Protein AF-0000000084987575 (afdb_homodimer)

pLDDT: mean 93.47, std 7.73, range [55.0, 98.44]

Solvent-accessible surface area (backbone atoms only — not comparable to full-atom values): 6202 Å² total; per-residue (Å²): 130,52,75,55,54,51,54,34,51,55,30,50,52,46,27,70,74,62,32,30,70,86,87,30,44,60,50,24,30,51,27,51,18,49,36,26,43,39,52,41,52,50,50,48,53,52,52,51,51,52,52,52,52,56,57,58,71,77,105,132,53,56,48,53,52,16,37,52,29,29,52,51,38,28,69,75,65,30,31,74,84,89,32,41,68,50,23,51,50,27,51,50,50,38,54,50,43,53,53,51,51,51,51,50,53,54,50,52,51,50,52,54,56,56,58,70,75,105

Nearest PDB structures (foldseek):
  6v7u-assembly1_B  TM=7.439E-01  e=2.198E+00  Casadabanvirus DMS3

Foldseek 3Di:
DDPLVVQLVVLVVQCVVPNDCPPCVPSNCVSVVSNVVSVVVVVVVVVVVVVVVVVVVVD/DDPLVVQLVVLVVCCVVPNDCPPHVVSNCVSVVSNVVSVVVVVVVVVVVVVVVVVVVVD

Radius of gyration: 17.22 Å; Cα contacts (8 Å, |Δi|>4): 115; chains: 2; bounding box: 24×56×40 Å

Structure (mmCIF, N/CA/C/O backbone):
data_AF-0000000084987575-model_v1
#
loop_
_entity.id
_entity.type
_entity.pdbx_description
1 polymer 'Uncharacterized protein'
#
loop_
_atom_site.group_PDB
_atom_site.id
_atom_site.type_symbol
_atom_site.label_atom_id
_atom_site.label_alt_id
_atom_site.label_comp_id
_atom_site.label_asym_id
_atom_site.label_entity_id
_atom_site.label_seq_id
_atom_site.pdbx_PDB_ins_code
_atom_site.Cartn_x
_a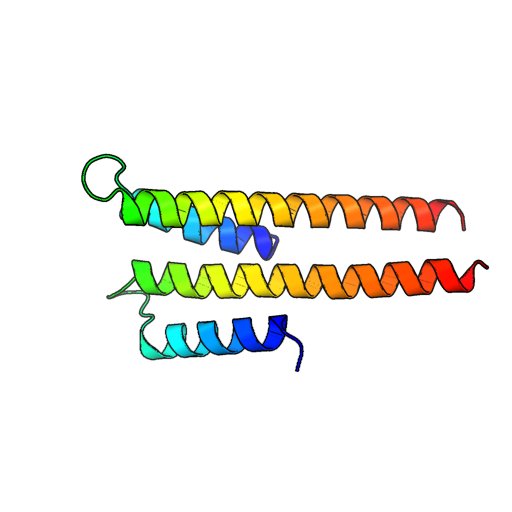tom_site.Cartn_y
_atom_site.Cartn_z
_atom_site.occupancy
_atom_site.B_iso_or_equiv
_atom_site.auth_seq_id
_atom_site.auth_comp_id
_atom_site.auth_asym_id
_atom_site.auth_atom_id
_atom_site.pdbx_PDB_model_num
ATOM 1 N N . MET A 1 1 ? 4.426 16.141 -11.531 1 57.78 1 MET A N 1
ATOM 2 C CA . MET A 1 1 ? 3.707 15.023 -10.93 1 57.78 1 MET A CA 1
ATOM 3 C C . MET A 1 1 ? 4.418 14.531 -9.672 1 57.78 1 MET A C 1
ATOM 5 O O . MET A 1 1 ? 5.648 14.555 -9.602 1 57.78 1 MET A O 1
ATOM 9 N N . SER A 1 2 ? 3.654 14.25 -8.625 1 77.5 2 SER A N 1
ATOM 10 C CA . SER A 1 2 ? 4.27 13.828 -7.367 1 77.5 2 SER A CA 1
ATOM 11 C C . SER A 1 2 ? 4.832 12.414 -7.473 1 77.5 2 SER A C 1
ATOM 13 O O . SER A 1 2 ? 4.391 11.625 -8.312 1 77.5 2 SER A O 1
ATOM 15 N N . VAL A 1 3 ? 6.027 12.25 -6.816 1 84.5 3 VAL A N 1
ATOM 16 C CA . VAL A 1 3 ? 6.664 10.938 -6.773 1 84.5 3 VAL A CA 1
ATOM 17 C C . VAL A 1 3 ? 5.613 9.867 -6.492 1 84.5 3 VAL A C 1
ATOM 19 O O . VAL A 1 3 ? 5.652 8.781 -7.086 1 84.5 3 VAL A O 1
ATOM 22 N N . THR A 1 4 ? 4.625 10.148 -5.777 1 91.81 4 THR A N 1
ATOM 23 C CA . THR A 1 4 ? 3.574 9.188 -5.465 1 91.81 4 THR A CA 1
ATOM 24 C C . THR A 1 4 ? 2.676 8.953 -6.676 1 91.81 4 THR A C 1
ATOM 26 O O . THR A 1 4 ? 2.252 7.828 -6.934 1 91.81 4 THR A O 1
ATOM 29 N N . SER A 1 5 ? 2.436 10 -7.379 1 90.69 5 SER A N 1
ATOM 30 C CA . SER A 1 5 ? 1.613 9.883 -8.578 1 90.69 5 SER A CA 1
ATOM 31 C C . SER A 1 5 ? 2.291 9.008 -9.625 1 90.69 5 SER A C 1
ATOM 33 O O . SER A 1 5 ? 1.634 8.203 -10.289 1 90.69 5 SER A O 1
ATOM 35 N N . ASP A 1 6 ? 3.535 9.125 -9.703 1 93.31 6 ASP A N 1
ATOM 36 C CA . ASP A 1 6 ? 4.281 8.305 -10.656 1 93.31 6 ASP A CA 1
ATOM 37 C C . ASP A 1 6 ? 4.234 6.828 -10.266 1 93.31 6 ASP A C 1
ATOM 39 O O . ASP A 1 6 ? 4.008 5.965 -11.117 1 93.31 6 ASP A O 1
ATOM 43 N N . ALA A 1 7 ? 4.52 6.547 -9.047 1 95.38 7 ALA A N 1
ATOM 44 C CA . ALA A 1 7 ? 4.426 5.172 -8.57 1 95.38 7 ALA A CA 1
ATOM 45 C C . ALA A 1 7 ? 3.053 4.578 -8.875 1 95.38 7 ALA A C 1
ATOM 47 O O . ALA A 1 7 ? 2.951 3.465 -9.398 1 95.38 7 ALA A O 1
ATOM 48 N N . LYS A 1 8 ? 2.023 5.285 -8.617 1 96.62 8 LYS A N 1
ATOM 49 C CA . LYS A 1 8 ? 0.667 4.809 -8.867 1 96.62 8 LYS A CA 1
ATOM 50 C C . LYS A 1 8 ? 0.46 4.48 -10.344 1 96.62 8 LYS A C 1
ATOM 52 O O . LYS A 1 8 ? -0.094 3.434 -10.68 1 96.62 8 LYS A O 1
ATOM 57 N N . ARG A 1 9 ? 0.882 5.422 -11.141 1 96.31 9 ARG A N 1
ATOM 58 C CA . ARG A 1 9 ? 0.754 5.219 -12.578 1 96.31 9 ARG A CA 1
ATOM 59 C C . ARG A 1 9 ? 1.433 3.926 -13.016 1 96.31 9 ARG A C 1
ATOM 61 O O . ARG A 1 9 ? 0.865 3.15 -13.789 1 96.31 9 ARG A O 1
ATOM 68 N N . MET A 1 10 ? 2.631 3.631 -12.531 1 97.62 10 MET A N 1
ATOM 69 C CA . MET A 1 10 ? 3.369 2.428 -12.906 1 97.62 10 MET A CA 1
ATOM 70 C C . MET A 1 10 ? 2.623 1.173 -12.469 1 97.62 10 MET A C 1
ATOM 72 O O . MET A 1 10 ? 2.533 0.203 -13.219 1 97.62 10 MET A O 1
ATOM 76 N N . PHE A 1 11 ? 2.055 1.197 -11.344 1 97.88 11 PHE A N 1
ATOM 77 C CA . PHE A 1 11 ? 1.349 0.026 -10.836 1 97.88 11 PHE A CA 1
ATOM 78 C C . PHE A 1 11 ? 0.034 -0.177 -11.578 1 97.88 11 PHE A C 1
ATOM 80 O O . PHE A 1 11 ? -0.365 -1.312 -11.844 1 97.88 11 PHE A O 1
ATOM 87 N N . VAL A 1 12 ? -0.601 0.94 -11.883 1 97.69 12 VAL A N 1
ATOM 88 C CA . VAL A 1 12 ? -1.846 0.861 -12.641 1 97.69 12 VAL A CA 1
ATOM 89 C C . VAL A 1 12 ? -1.576 0.257 -14.016 1 97.69 12 VAL A C 1
ATOM 91 O O . VAL A 1 12 ? -2.33 -0.602 -14.484 1 97.69 12 VAL A O 1
ATOM 94 N N . GLU A 1 13 ? -0.576 0.69 -14.617 1 97.81 13 GLU A N 1
ATOM 95 C CA . GLU A 1 13 ? -0.199 0.132 -15.914 1 97.81 13 GLU A CA 1
ATOM 96 C C . GLU A 1 13 ? 0.052 -1.37 -15.812 1 97.81 13 GLU A C 1
ATOM 98 O O . GLU A 1 13 ? -0.401 -2.139 -16.656 1 97.81 13 GLU A O 1
ATOM 103 N N . ASN A 1 14 ? 0.797 -1.791 -14.82 1 97.75 14 ASN A N 1
ATOM 104 C CA . ASN A 1 14 ? 1.062 -3.211 -14.625 1 97.75 14 ASN A CA 1
ATOM 105 C C . ASN A 1 14 ? -0.223 -3.988 -14.352 1 97.75 14 ASN A C 1
ATOM 107 O O . ASN A 1 14 ? -0.399 -5.102 -14.852 1 97.75 14 ASN A O 1
ATOM 111 N N . LEU A 1 15 ? -1.112 -3.447 -13.57 1 97.81 15 LEU A N 1
ATOM 112 C CA . LEU A 1 15 ? -2.391 -4.102 -13.312 1 97.81 15 LEU A CA 1
ATOM 113 C C . LEU A 1 15 ? -3.16 -4.328 -14.609 1 97.81 15 LEU A C 1
ATOM 115 O O . LEU A 1 15 ? -3.676 -5.422 -14.844 1 97.81 15 LEU A O 1
ATOM 119 N N . ASN A 1 16 ? -3.145 -3.361 -15.375 1 96.94 16 ASN A N 1
ATOM 120 C CA . ASN A 1 16 ? -3.885 -3.426 -16.625 1 96.94 16 ASN A CA 1
ATOM 121 C C . ASN A 1 16 ? -3.266 -4.434 -17.594 1 96.94 16 ASN A C 1
ATOM 123 O O . ASN A 1 16 ? -3.984 -5.152 -18.297 1 96.94 16 ASN A O 1
ATOM 127 N N . ALA A 1 17 ? -2.039 -4.508 -17.562 1 96.81 17 ALA A N 1
ATOM 128 C CA . ALA A 1 17 ? -1.327 -5.332 -18.531 1 96.81 17 ALA A CA 1
ATOM 129 C C . ALA A 1 17 ? -1.207 -6.773 -18.047 1 96.81 17 ALA A C 1
ATOM 131 O O . ALA A 1 17 ? -1.245 -7.711 -18.844 1 96.81 17 ALA A O 1
ATOM 132 N N . PHE A 1 18 ? -1.079 -6.934 -16.75 1 95.69 18 PHE A N 1
ATOM 133 C CA . PHE A 1 18 ? -0.667 -8.242 -16.25 1 95.69 18 PHE A CA 1
ATOM 134 C C . PHE A 1 18 ? -1.634 -8.75 -15.188 1 95.69 18 PHE A C 1
ATOM 136 O O . PHE A 1 18 ? -1.55 -9.898 -14.766 1 95.69 18 PHE A O 1
ATOM 143 N N . GLY A 1 19 ? -2.516 -7.82 -14.766 1 92.81 19 GLY A N 1
ATOM 144 C CA . GLY A 1 19 ? -3.436 -8.211 -13.711 1 92.81 19 GLY A CA 1
ATOM 145 C C . GLY A 1 19 ? -4.734 -8.789 -14.234 1 92.81 19 GLY A C 1
ATOM 146 O O . GLY A 1 19 ? -5.43 -8.156 -15.031 1 92.81 19 GLY A O 1
ATOM 147 N N . ASP A 1 20 ? -4.996 -10.07 -13.82 1 95.19 20 ASP A N 1
ATOM 148 C CA . ASP A 1 20 ? -6.27 -10.727 -14.086 1 95.19 20 ASP A CA 1
ATOM 149 C C . ASP A 1 20 ? -6.785 -11.445 -12.844 1 95.19 20 ASP A C 1
ATOM 151 O O . ASP A 1 20 ? -6.184 -12.43 -12.398 1 95.19 20 ASP A O 1
ATOM 155 N N . LYS A 1 21 ? -7.926 -11.016 -12.516 1 94.88 21 LYS A N 1
ATOM 156 C CA . LYS A 1 21 ? 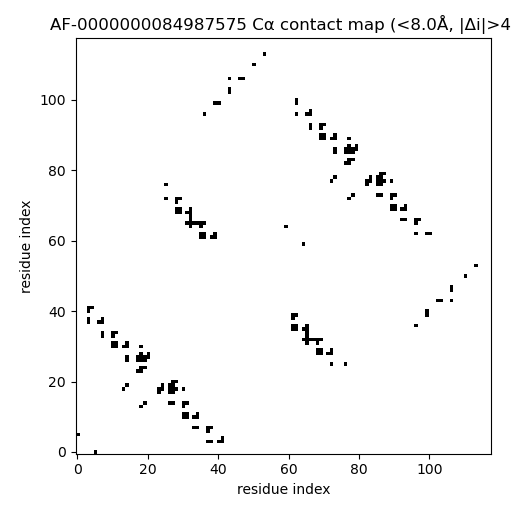-8.438 -11.523 -11.25 1 94.88 21 LYS A CA 1
ATOM 157 C C . LYS A 1 21 ? -8.68 -13.023 -11.312 1 94.88 21 LYS A C 1
ATOM 159 O O . LYS A 1 21 ? -8.438 -13.742 -10.344 1 94.88 21 LYS A O 1
ATOM 164 N N . GLU A 1 22 ? -9.086 -13.523 -12.344 1 95.44 22 GLU A N 1
ATOM 165 C CA . GLU A 1 22 ? -9.484 -14.914 -12.484 1 95.44 22 GLU A CA 1
ATOM 166 C C . GLU A 1 22 ? -8.289 -15.797 -12.828 1 95.44 22 GLU A C 1
ATOM 168 O O . GLU A 1 22 ? -8.117 -16.875 -12.25 1 95.44 22 GLU A O 1
ATOM 173 N N . THR A 1 23 ? -7.418 -15.422 -13.672 1 96.62 23 THR A N 1
ATOM 174 C CA . THR A 1 23 ? -6.379 -16.297 -14.211 1 96.62 23 THR A CA 1
ATOM 175 C C . THR A 1 23 ? -5.027 -15.992 -13.562 1 96.62 23 THR A C 1
ATOM 177 O O . THR A 1 23 ? -4.121 -16.828 -13.586 1 96.62 23 THR A O 1
ATOM 180 N N . GLN A 1 24 ? -4.863 -14.742 -12.992 1 96.19 24 GLN A N 1
ATOM 181 C CA . GLN A 1 24 ? -3.615 -14.32 -12.367 1 96.19 24 GLN A CA 1
ATOM 182 C C . GLN A 1 24 ? -3.879 -13.578 -11.055 1 96.19 24 GLN A C 1
ATOM 184 O O . GLN A 1 24 ? -3.457 -12.43 -10.891 1 96.19 24 GLN A O 1
ATOM 189 N N . PRO A 1 25 ? -4.473 -14.273 -10.164 1 95.81 25 PRO A N 1
ATOM 190 C CA . PRO A 1 25 ? -4.902 -13.586 -8.953 1 95.81 25 PRO A CA 1
ATOM 191 C C . PRO A 1 25 ? -3.73 -13.039 -8.141 1 95.81 25 PRO A C 1
ATOM 193 O O . PRO A 1 25 ? -3.865 -12.008 -7.473 1 95.81 25 PRO A O 1
ATOM 196 N N . GLU A 1 26 ? -2.598 -13.695 -8.172 1 97.25 26 GLU A N 1
ATOM 197 C CA . GLU A 1 26 ? -1.44 -13.211 -7.43 1 97.25 26 GLU A CA 1
ATOM 198 C C . GLU A 1 26 ? -1.006 -11.836 -7.918 1 97.25 26 GLU A C 1
ATOM 200 O O . GLU A 1 26 ? -0.842 -10.906 -7.117 1 97.25 26 GLU A O 1
ATOM 205 N N . LYS A 1 27 ? -0.814 -11.719 -9.219 1 97.56 27 LYS A N 1
ATOM 206 C CA . LYS A 1 27 ? -0.414 -10.453 -9.812 1 97.56 27 LYS A CA 1
ATOM 207 C C . LYS A 1 27 ? -1.496 -9.391 -9.625 1 97.56 27 LYS A C 1
ATOM 209 O O . LYS A 1 27 ? -1.193 -8.234 -9.328 1 97.56 27 LYS A O 1
ATOM 214 N N . TYR A 1 28 ? -2.676 -9.797 -9.789 1 98 28 TYR A N 1
ATOM 215 C CA . TYR A 1 28 ? -3.797 -8.883 -9.602 1 98 28 TYR A CA 1
ATOM 216 C C . TYR A 1 28 ? -3.783 -8.281 -8.195 1 98 28 TYR A C 1
ATOM 218 O O . TYR A 1 28 ? -3.826 -7.062 -8.039 1 98 28 TYR A O 1
ATOM 226 N N . ASN A 1 29 ? -3.658 -9.102 -7.191 1 97.88 29 ASN A N 1
ATOM 227 C CA . ASN A 1 29 ? -3.611 -8.648 -5.805 1 97.88 29 ASN A CA 1
ATOM 228 C C . ASN A 1 29 ? -2.373 -7.801 -5.535 1 97.88 29 ASN A C 1
ATOM 230 O O . ASN A 1 29 ? -2.439 -6.82 -4.793 1 97.88 29 ASN A O 1
ATOM 234 N N . LEU A 1 30 ? -1.274 -8.258 -6.078 1 98.31 30 LEU A N 1
ATOM 235 C CA . LEU A 1 30 ? -0.043 -7.512 -5.852 1 98.31 30 LEU A CA 1
ATOM 236 C C . LEU A 1 30 ? -0.178 -6.078 -6.352 1 98.31 30 LEU A C 1
ATOM 238 O O . LEU A 1 30 ? 0.028 -5.129 -5.59 1 98.31 30 LEU A O 1
ATOM 242 N N . TYR A 1 31 ? -0.542 -5.934 -7.547 1 98.06 31 TYR A N 1
ATOM 243 C CA . TYR A 1 31 ? -0.588 -4.602 -8.141 1 98.06 31 TYR A CA 1
ATOM 244 C C . TYR A 1 31 ? -1.717 -3.775 -7.535 1 98.06 31 TYR A C 1
ATOM 246 O O . TYR A 1 31 ? -1.557 -2.576 -7.297 1 98.06 31 TYR A O 1
ATOM 254 N N . LEU A 1 32 ? -2.842 -4.352 -7.312 1 97.75 32 LEU A N 1
ATOM 255 C CA . LEU A 1 32 ? -3.934 -3.617 -6.68 1 97.75 32 LEU A CA 1
ATOM 256 C C . LEU A 1 32 ? -3.549 -3.178 -5.273 1 97.75 32 LEU A C 1
ATOM 258 O O . LEU A 1 32 ? -3.824 -2.043 -4.875 1 97.75 32 LEU A O 1
ATOM 262 N N . GLY A 1 33 ? -2.939 -4.094 -4.488 1 98.12 33 GLY A N 1
ATOM 263 C CA . GLY A 1 33 ? -2.436 -3.73 -3.174 1 98.12 33 GLY A CA 1
ATOM 264 C C . GLY A 1 33 ? -1.453 -2.576 -3.207 1 98.12 33 GLY A C 1
ATOM 265 O O . GLY A 1 33 ? -1.519 -1.672 -2.373 1 98.12 33 GLY A O 1
ATOM 266 N N . LEU A 1 34 ? -0.571 -2.623 -4.129 1 98.25 34 LEU A N 1
ATOM 267 C CA . LEU A 1 34 ? 0.416 -1.559 -4.281 1 98.25 34 LEU A CA 1
ATOM 268 C C . LEU A 1 34 ? -0.26 -0.234 -4.617 1 98.25 34 LEU A C 1
ATOM 270 O O . LEU A 1 34 ? 0.138 0.817 -4.109 1 98.25 34 LEU A O 1
ATOM 274 N N . ILE A 1 35 ? -1.223 -0.226 -5.445 1 97.88 35 ILE A N 1
ATOM 275 C CA . ILE A 1 35 ? -1.975 0.973 -5.793 1 97.88 35 ILE A CA 1
ATOM 276 C C . ILE A 1 35 ? -2.641 1.548 -4.547 1 97.88 35 ILE A C 1
ATOM 278 O O . ILE A 1 35 ? -2.572 2.754 -4.297 1 97.88 35 ILE A O 1
ATOM 282 N N . TYR A 1 36 ? -3.273 0.664 -3.742 1 97.12 36 TYR A N 1
ATOM 283 C CA . TYR A 1 36 ? -3.916 1.104 -2.51 1 97.12 36 TYR A CA 1
ATOM 284 C C . TYR A 1 36 ? -2.893 1.67 -1.532 1 97.12 36 TYR A C 1
ATOM 286 O O . TYR A 1 36 ? -3.162 2.66 -0.848 1 97.12 36 TYR A O 1
ATOM 294 N N . LEU A 1 37 ? -1.792 1.056 -1.477 1 97.25 37 LEU A N 1
ATOM 295 C CA . LEU A 1 37 ? -0.732 1.532 -0.594 1 97.25 37 LEU A CA 1
ATOM 296 C C . LEU A 1 37 ? -0.27 2.926 -1.004 1 97.25 37 LEU A C 1
ATOM 298 O O . LEU A 1 37 ? -0.166 3.822 -0.163 1 97.25 37 LEU A O 1
ATOM 302 N N . VAL A 1 38 ? -0.03 3.119 -2.246 1 97.06 38 VAL A N 1
ATOM 303 C CA . VAL A 1 38 ? 0.405 4.418 -2.754 1 97.06 38 VAL A CA 1
ATOM 304 C C . VAL A 1 38 ? -0.685 5.457 -2.51 1 97.06 38 VAL A C 1
ATOM 306 O O . VAL A 1 38 ? -0.391 6.602 -2.16 1 97.06 38 VAL A O 1
ATOM 309 N N . ALA A 1 39 ? -1.91 5.125 -2.729 1 96 39 ALA A N 1
ATOM 310 C CA . ALA A 1 39 ? -3.018 6.039 -2.465 1 96 39 ALA A CA 1
ATOM 311 C C . ALA A 1 39 ? -3.029 6.48 -1.004 1 96 39 ALA A C 1
ATOM 313 O O . ALA A 1 39 ? -3.303 7.645 -0.702 1 96 39 ALA A O 1
ATOM 314 N N . SER A 1 40 ? -2.738 5.566 -0.149 1 95.75 40 SER A N 1
ATOM 315 C CA . SER A 1 40 ? -2.68 5.883 1.274 1 95.75 40 SER A CA 1
ATOM 316 C C . SER A 1 40 ? -1.547 6.859 1.578 1 95.75 40 SER A C 1
ATOM 318 O O . SER A 1 40 ? -1.713 7.781 2.379 1 95.75 40 SER A O 1
ATOM 320 N N . VAL A 1 41 ? -0.473 6.656 0.979 1 95.81 41 VAL A N 1
ATOM 321 C CA . VAL A 1 41 ? 0.67 7.547 1.146 1 95.81 41 VAL A CA 1
ATOM 322 C C . VAL A 1 41 ? 0.32 8.938 0.627 1 95.81 41 VAL A C 1
ATOM 324 O O . VAL A 1 41 ? 0.651 9.945 1.258 1 95.81 41 VAL A O 1
ATOM 327 N N . GLU A 1 42 ? -0.311 9 -0.444 1 94.56 42 GLU A N 1
ATOM 328 C CA . GLU A 1 42 ? -0.734 10.281 -1.001 1 94.56 42 GLU A CA 1
ATOM 329 C C . GLU A 1 42 ? -1.66 11.023 -0.039 1 94.56 42 GLU A C 1
ATOM 331 O O . GLU A 1 42 ? -1.547 12.242 0.127 1 94.56 42 GLU A O 1
ATOM 336 N N . GLN A 1 43 ? -2.537 10.266 0.51 1 93.88 43 GLN A N 1
ATOM 337 C CA . GLN A 1 43 ? -3.445 10.859 1.484 1 93.88 43 GLN A CA 1
ATOM 338 C C . GLN A 1 43 ? -2.68 11.414 2.684 1 93.88 43 GLN A C 1
ATOM 340 O O . GLN A 1 43 ? -3 12.492 3.186 1 93.88 43 GLN A O 1
ATOM 345 N N . ILE A 1 44 ? -1.734 10.75 3.107 1 94.88 44 ILE A N 1
ATOM 346 C CA . ILE A 1 44 ? -0.909 11.195 4.227 1 94.88 44 ILE A CA 1
ATOM 347 C C . ILE A 1 44 ? -0.216 12.508 3.869 1 94.88 44 ILE A C 1
ATOM 349 O O . ILE A 1 44 ? -0.194 13.445 4.672 1 94.88 44 ILE A O 1
ATOM 353 N N . GLN A 1 45 ? 0.304 12.5 2.73 1 94.31 45 GLN A N 1
ATOM 354 C CA . GLN A 1 45 ? 0.98 13.703 2.273 1 94.31 45 GLN A CA 1
ATOM 355 C C . GLN A 1 45 ? 0.029 14.898 2.266 1 94.31 45 GLN A C 1
ATOM 357 O O . GLN A 1 45 ? 0.397 16 2.691 1 94.31 45 GLN A O 1
ATOM 362 N N . GLN A 1 46 ? -1.104 14.688 1.811 1 93.88 46 GLN A N 1
ATOM 363 C CA . GLN A 1 46 ? -2.096 15.758 1.768 1 93.88 46 GLN A CA 1
ATOM 364 C C . GLN A 1 46 ? -2.467 16.219 3.174 1 93.88 46 GLN A C 1
ATOM 366 O O . GLN A 1 46 ? -2.572 17.422 3.43 1 93.88 46 GLN A O 1
ATOM 371 N N . GLU A 1 47 ? -2.664 15.305 4.031 1 93.62 47 GLU A N 1
ATOM 372 C CA . GLU A 1 47 ? -3.018 15.633 5.41 1 93.62 47 GLU A CA 1
ATOM 373 C C . GLU A 1 47 ? -1.894 16.406 6.102 1 93.62 47 GLU A C 1
ATOM 375 O O . GLU A 1 47 ? -2.15 17.328 6.875 1 93.62 47 GLU A O 1
ATOM 380 N N . LEU A 1 48 ? -0.731 16 5.832 1 94.56 48 LEU A N 1
ATOM 381 C CA . LEU A 1 48 ? 0.417 16.719 6.391 1 94.56 48 LEU A CA 1
ATOM 382 C C . LEU A 1 48 ? 0.448 18.156 5.91 1 94.56 48 LEU A C 1
ATOM 384 O O . LEU A 1 48 ? 0.733 19.062 6.691 1 94.56 48 LEU A O 1
ATOM 388 N N . GLU A 1 49 ? 0.164 18.328 4.699 1 93.56 49 GLU A N 1
ATOM 389 C CA . GLU A 1 49 ? 0.132 19.688 4.168 1 93.56 49 GLU A CA 1
ATOM 390 C C . GLU A 1 49 ? -0.958 20.531 4.84 1 93.56 49 GLU A C 1
ATOM 392 O O . GLU A 1 49 ? -0.75 21.703 5.148 1 93.56 49 GLU A O 1
ATOM 397 N N . GLU A 1 50 ? -2.041 19.953 5.039 1 92.12 50 GLU A N 1
ATOM 398 C CA . GLU A 1 50 ? -3.139 20.641 5.711 1 92.12 50 GLU A CA 1
ATOM 399 C C . GLU A 1 50 ? -2.76 21.016 7.137 1 92.12 50 GLU A C 1
ATOM 401 O O . GLU A 1 50 ? -3.076 22.125 7.598 1 92.12 50 GLU A O 1
ATOM 406 N N . ILE A 1 51 ? -2.145 20.172 7.832 1 93.31 51 ILE A N 1
ATOM 407 C CA . ILE A 1 51 ? -1.708 20.406 9.203 1 93.31 51 ILE A CA 1
ATOM 408 C C . ILE A 1 51 ? -0.706 21.562 9.242 1 93.31 51 ILE A C 1
ATOM 410 O O . ILE A 1 51 ? -0.785 22.438 10.102 1 93.31 51 ILE A O 1
ATOM 414 N N . LYS A 1 52 ? 0.124 21.516 8.273 1 92.38 52 LYS A N 1
ATOM 415 C CA . LYS A 1 52 ? 1.11 22.594 8.188 1 92.38 52 LYS A CA 1
ATOM 416 C C . LYS A 1 52 ? 0.433 23.938 7.992 1 92.38 52 LYS A C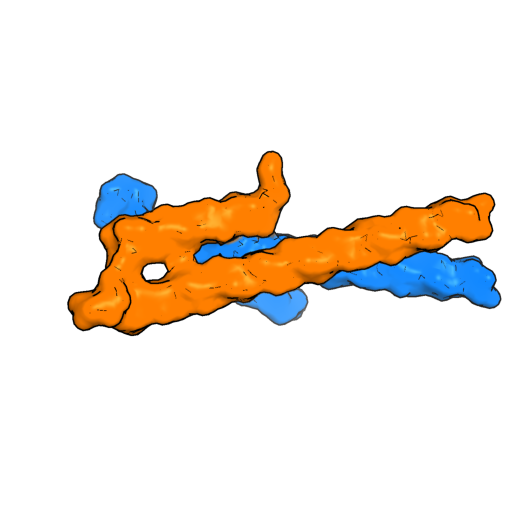 1
ATOM 418 O O . LYS A 1 52 ? 0.829 24.938 8.609 1 92.38 52 LYS A O 1
ATOM 423 N N . LEU A 1 53 ? -0.557 23.984 7.199 1 91.75 53 LEU A N 1
ATOM 424 C CA . LEU A 1 53 ? -1.287 25.219 6.93 1 91.75 53 LEU A CA 1
ATOM 425 C C . LEU A 1 53 ? -2.02 25.703 8.18 1 91.75 53 LEU A C 1
ATOM 427 O O . LEU A 1 53 ? -2.043 26.891 8.469 1 91.75 53 LEU A O 1
ATOM 431 N N . GLN A 1 54 ? -2.549 24.812 8.914 1 87.69 54 GLN A N 1
ATOM 432 C CA . GLN A 1 54 ? -3.27 25.156 10.141 1 87.69 54 GLN A CA 1
ATOM 433 C C . GLN A 1 54 ? -2.326 25.719 11.195 1 87.69 54 GLN A C 1
ATOM 435 O O . GLN A 1 54 ? -2.674 26.672 11.906 1 87.69 54 GLN A O 1
ATOM 440 N N . ILE A 1 55 ? -1.162 25.203 11.258 1 86.31 55 ILE A N 1
ATOM 441 C CA . ILE A 1 55 ? -0.165 25.672 12.211 1 86.31 55 ILE A CA 1
ATOM 442 C C . ILE A 1 55 ? 0.314 27.078 11.82 1 86.31 55 ILE A C 1
ATOM 444 O O . ILE A 1 55 ? 0.491 27.938 12.672 1 86.31 55 ILE A O 1
ATOM 448 N N . ALA A 1 56 ? 0.352 27.344 10.602 1 87.12 56 ALA A N 1
ATOM 449 C CA . ALA A 1 56 ? 0.831 28.625 10.094 1 87.12 56 ALA A CA 1
ATOM 450 C C . ALA A 1 56 ? -0.185 29.734 10.367 1 87.12 56 ALA A C 1
ATOM 452 O O . ALA A 1 56 ? 0.188 30.891 10.562 1 87.12 56 ALA A O 1
ATOM 453 N N . LYS A 1 57 ? -1.345 29.484 10.422 1 85 57 LYS A N 1
ATOM 454 C CA . LYS A 1 57 ? -2.398 30.469 10.633 1 85 57 LYS A CA 1
ATOM 455 C C . LYS A 1 57 ? -2.502 30.859 12.102 1 85 57 LYS A C 1
ATOM 457 O O . LYS A 1 57 ? -3.061 31.906 12.438 1 85 57 LYS A O 1
ATOM 462 N N . ARG A 1 58 ? -2.053 30.141 12.992 1 78.81 58 ARG A N 1
ATOM 463 C CA . ARG A 1 58 ? -2.129 30.422 14.422 1 78.81 58 ARG A CA 1
ATOM 464 C C . ARG A 1 58 ? -0.958 31.297 14.867 1 78.81 58 ARG A C 1
ATOM 466 O O . ARG A 1 58 ? -1.036 31.969 15.906 1 78.81 58 ARG A O 1
ATOM 473 N N . ASN A 1 59 ? -0.009 31.266 14.086 1 63.25 59 ASN A N 1
ATOM 474 C CA . ASN A 1 59 ? 1.078 32.188 14.367 1 63.25 59 ASN A CA 1
ATOM 475 C C . ASN A 1 59 ? 0.928 33.469 13.562 1 63.25 59 ASN A C 1
ATOM 477 O O . ASN A 1 59 ? 1.369 34.531 14 1 63.25 59 ASN A O 1
ATOM 481 N N . MET B 1 1 ? -13.992 0.542 5.133 1 55 1 MET B N 1
ATOM 482 C CA . MET B 1 1 ? -12.617 0.096 5.363 1 55 1 MET B CA 1
ATOM 483 C C . MET B 1 1 ? -11.625 1.066 4.742 1 55 1 MET B C 1
ATOM 485 O O . MET B 1 1 ? -11.914 1.696 3.723 1 55 1 MET B O 1
ATOM 489 N N . SER B 1 2 ? -10.469 1.315 5.473 1 80.25 2 SER B N 1
ATOM 490 C CA . SER B 1 2 ? -9.523 2.301 4.953 1 80.25 2 SER B CA 1
ATOM 491 C C . SER B 1 2 ? -8.734 1.743 3.777 1 80.25 2 SER B C 1
ATOM 493 O O . SER B 1 2 ? -8.625 0.525 3.617 1 80.25 2 SER B O 1
ATOM 495 N N . VAL B 1 3 ? -8.477 2.631 2.885 1 88.56 3 VAL B N 1
ATOM 496 C CA . VAL B 1 3 ? -7.688 2.277 1.711 1 88.56 3 VAL B CA 1
ATOM 497 C C . VAL B 1 3 ? -6.457 1.482 2.139 1 88.56 3 VAL B C 1
ATOM 499 O O . VAL B 1 3 ? -6.062 0.526 1.466 1 88.56 3 VAL B O 1
ATOM 502 N N . THR B 1 4 ? -5.957 1.801 3.236 1 93.88 4 THR B N 1
ATOM 503 C CA . THR B 1 4 ? -4.805 1.087 3.771 1 93.88 4 THR B CA 1
ATOM 504 C C . THR B 1 4 ? -5.18 -0.34 4.16 1 93.88 4 THR B C 1
ATOM 506 O O . THR B 1 4 ? -4.422 -1.278 3.908 1 93.88 4 THR B O 1
ATOM 509 N N . SER B 1 5 ? -6.32 -0.462 4.723 1 93.38 5 SER B N 1
ATOM 510 C CA . SER B 1 5 ? -6.793 -1.784 5.121 1 93.38 5 SER B CA 1
ATOM 511 C C . SER B 1 5 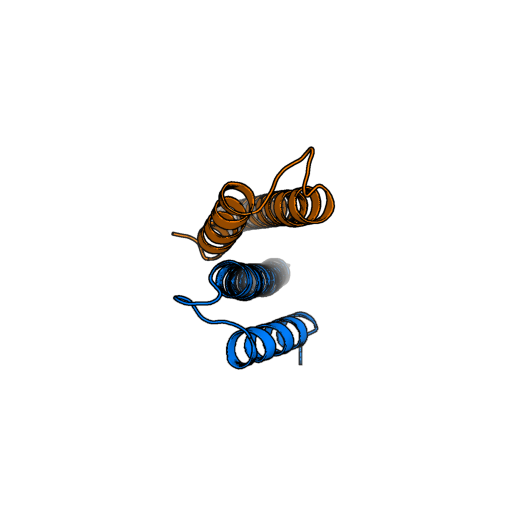? -6.992 -2.688 3.906 1 93.38 5 SER B C 1
ATOM 513 O O . SER B 1 5 ? -6.711 -3.887 3.967 1 93.38 5 SER B O 1
ATOM 515 N N . ASP B 1 6 ? -7.422 -2.115 2.877 1 94.88 6 ASP B N 1
ATOM 516 C CA . ASP B 1 6 ? -7.613 -2.885 1.651 1 94.88 6 ASP B CA 1
ATOM 517 C C . ASP B 1 6 ? -6.277 -3.393 1.108 1 94.88 6 ASP B C 1
ATOM 519 O O . ASP B 1 6 ? -6.168 -4.551 0.703 1 94.88 6 ASP B O 1
ATOM 523 N N . ALA B 1 7 ? -5.277 -2.551 1.105 1 97.25 7 ALA B N 1
ATOM 524 C CA . ALA B 1 7 ? -3.945 -2.975 0.686 1 97.25 7 ALA B CA 1
ATOM 525 C C . ALA B 1 7 ? -3.455 -4.152 1.523 1 97.25 7 ALA B C 1
ATOM 527 O O . ALA B 1 7 ? -2.996 -5.16 0.98 1 97.25 7 ALA B O 1
ATOM 528 N N . LYS B 1 8 ? -3.611 -4.066 2.795 1 97.5 8 LYS B N 1
ATOM 529 C CA . LYS B 1 8 ? -3.174 -5.133 3.693 1 97.5 8 LYS B CA 1
ATOM 530 C C . LYS B 1 8 ? -3.865 -6.453 3.359 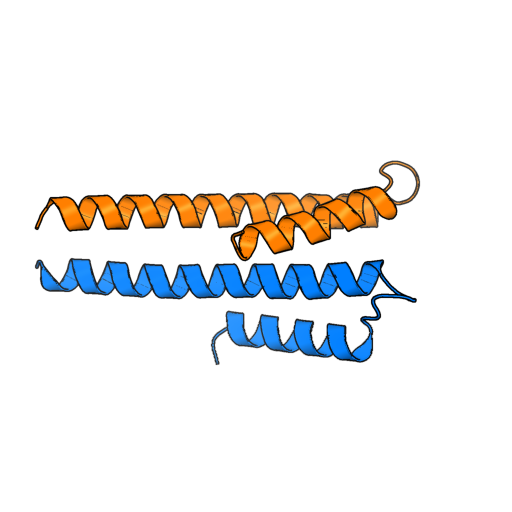1 97.5 8 LYS B C 1
ATOM 532 O O . LYS B 1 8 ? -3.217 -7.5 3.295 1 97.5 8 LYS B O 1
ATOM 537 N N . ARG B 1 9 ? -5.129 -6.293 3.24 1 97.19 9 ARG B N 1
ATOM 538 C CA . ARG B 1 9 ? -5.91 -7.484 2.916 1 97.19 9 ARG B CA 1
ATOM 539 C C . ARG B 1 9 ? -5.371 -8.164 1.664 1 97.19 9 ARG B C 1
ATOM 541 O O . ARG B 1 9 ? -5.227 -9.391 1.634 1 97.19 9 ARG B O 1
ATOM 548 N N . MET B 1 10 ? -5.02 -7.43 0.63 1 97.88 10 MET B N 1
ATOM 549 C CA . MET B 1 10 ? -4.527 -7.992 -0.626 1 97.88 10 MET B CA 1
ATOM 550 C C . MET B 1 10 ? -3.201 -8.711 -0.42 1 97.88 10 MET B C 1
ATOM 552 O O . MET B 1 10 ? -3.002 -9.812 -0.931 1 97.88 10 MET B O 1
ATOM 556 N N . PHE B 1 11 ? -2.301 -8.148 0.342 1 98.38 11 PHE B N 1
ATOM 557 C CA . PHE B 1 11 ? -0.985 -8.734 0.56 1 98.38 11 PHE B CA 1
ATOM 558 C C . PHE B 1 11 ? -1.086 -9.969 1.456 1 98.38 11 PHE B C 1
ATOM 560 O O . PHE B 1 11 ? -0.368 -10.945 1.256 1 98.38 11 PHE B O 1
ATOM 567 N N . VAL B 1 12 ? -1.993 -9.867 2.395 1 98.31 12 VAL B N 1
ATOM 568 C CA . VAL B 1 12 ? -2.201 -11.008 3.279 1 98.31 12 VAL B CA 1
ATOM 569 C C . VAL B 1 12 ? -2.75 -12.188 2.48 1 98.31 12 VAL B C 1
ATOM 571 O O . VAL B 1 12 ? -2.309 -13.328 2.654 1 98.31 12 VAL B O 1
ATOM 574 N N . GLU B 1 13 ? -3.693 -11.914 1.643 1 97.94 13 GLU B N 1
ATOM 575 C CA . GLU B 1 13 ? -4.242 -12.961 0.79 1 97.94 13 GLU B CA 1
ATOM 576 C C . GLU B 1 13 ? -3.156 -13.602 -0.069 1 97.94 13 GLU B C 1
ATOM 578 O O . GLU B 1 13 ? -3.104 -14.828 -0.203 1 97.94 13 GLU B O 1
ATOM 583 N N . ASN B 1 14 ? -2.301 -12.859 -0.683 1 98.38 14 ASN B N 1
ATOM 584 C CA . ASN B 1 14 ? -1.205 -13.383 -1.493 1 98.38 14 ASN B CA 1
ATOM 585 C C . ASN B 1 14 ? -0.216 -14.18 -0.651 1 98.38 14 ASN B C 1
ATOM 587 O O . ASN B 1 14 ? 0.262 -15.234 -1.08 1 98.38 14 ASN B O 1
ATOM 591 N N . LEU B 1 15 ? 0.124 -13.664 0.512 1 98.25 15 LEU B N 1
ATOM 592 C CA . LEU B 1 15 ? 1.024 -14.398 1.396 1 98.25 15 LEU B CA 1
ATOM 593 C C . LEU B 1 15 ? 0.482 -15.789 1.692 1 98.25 15 LEU B C 1
ATOM 595 O O . LEU B 1 15 ? 1.211 -16.781 1.592 1 98.25 15 LEU B O 1
ATOM 599 N N . ASN B 1 16 ? -0.753 -15.812 1.981 1 97.5 16 ASN B N 1
ATOM 600 C CA . ASN B 1 16 ? -1.397 -17.062 2.363 1 97.5 16 ASN B CA 1
ATOM 601 C C . ASN B 1 16 ? -1.48 -18.031 1.188 1 97.5 16 ASN B C 1
ATOM 603 O O . ASN B 1 16 ? -1.314 -19.234 1.363 1 97.5 16 ASN B O 1
ATOM 607 N N . ALA B 1 17 ? -1.765 -17.516 0.061 1 96.75 17 ALA B N 1
ATOM 608 C CA . ALA B 1 17 ? -2.02 -18.359 -1.107 1 96.75 17 ALA B CA 1
ATOM 609 C C . ALA B 1 17 ? -0.719 -18.719 -1.813 1 96.75 17 ALA B C 1
ATOM 611 O O . ALA B 1 17 ? -0.606 -19.797 -2.4 1 96.75 17 ALA B O 1
ATOM 612 N N . PHE B 1 18 ? 0.286 -17.828 -1.735 1 96.31 18 PHE B N 1
ATOM 613 C CA . PHE B 1 18 ? 1.423 -18.016 -2.629 1 96.31 18 PHE B CA 1
ATOM 614 C C . PHE B 1 18 ? 2.734 -17.938 -1.857 1 96.31 18 PHE B C 1
ATOM 616 O O . PHE B 1 18 ? 3.797 -18.266 -2.396 1 96.31 18 PHE B O 1
ATOM 623 N N . GLY B 1 19 ? 2.639 -17.438 -0.647 1 94.19 19 GLY B N 1
ATOM 624 C CA . GLY B 1 19 ? 3.844 -17.359 0.161 1 94.19 19 GLY B CA 1
ATOM 625 C C . GLY B 1 19 ? 4.098 -18.594 0.991 1 94.19 19 GLY B C 1
ATOM 626 O O . GLY B 1 19 ? 3.215 -19.062 1.719 1 94.19 19 GLY B O 1
ATOM 627 N N . ASP B 1 20 ? 5.418 -19.234 0.812 1 96.25 20 ASP B N 1
ATOM 628 C CA . ASP B 1 20 ? 5.891 -20.344 1.63 1 96.25 20 ASP B CA 1
ATOM 629 C C . ASP B 1 20 ? 7.34 -20.125 2.068 1 96.25 20 ASP B C 1
ATOM 631 O O . ASP B 1 20 ? 8.242 -20.078 1.233 1 96.25 20 ASP B O 1
ATOM 635 N N . LYS B 1 21 ? 7.48 -20.109 3.316 1 96.31 21 LYS B N 1
ATOM 636 C CA . LYS B 1 21 ? 8.789 -19.766 3.873 1 96.31 21 LYS B CA 1
ATOM 637 C C . LYS B 1 21 ? 9.852 -20.766 3.443 1 96.31 21 LYS B C 1
ATOM 639 O O . LYS B 1 21 ? 11 -20.375 3.182 1 96.31 21 LYS B O 1
ATOM 644 N N . GLU B 1 22 ? 9.516 -21.938 3.297 1 97.31 22 GLU B N 1
ATOM 645 C CA . GLU B 1 22 ? 10.477 -22.984 3.002 1 97.31 22 GLU B CA 1
ATOM 646 C C . GLU B 1 22 ? 10.656 -23.172 1.497 1 97.31 22 GLU B C 1
ATOM 648 O O . GLU B 1 22 ? 11.789 -23.281 1.013 1 97.31 22 GLU B O 1
ATOM 653 N N . THR B 1 23 ? 9.609 -23.203 0.672 1 97.5 23 THR B N 1
ATOM 654 C CA . THR B 1 23 ? 9.695 -23.562 -0.737 1 97.5 23 THR B CA 1
ATOM 655 C C . THR B 1 23 ? 9.656 -22.328 -1.624 1 97.5 23 THR B C 1
ATOM 657 O O . THR B 1 23 ? 10.078 -22.375 -2.781 1 97.5 23 THR B O 1
ATOM 660 N N . GLN B 1 24 ? 9.07 -21.156 -1.156 1 96.5 24 GLN B N 1
ATOM 661 C CA . GLN B 1 24 ? 8.984 -19.906 -1.896 1 96.5 24 GLN B CA 1
ATOM 662 C C . GLN B 1 24 ? 9.383 -18.719 -1.022 1 96.5 24 GLN B C 1
ATOM 664 O O . GLN B 1 24 ? 8.602 -17.781 -0.83 1 96.5 24 GLN B O 1
ATOM 669 N N . PRO B 1 25 ? 10.578 -18.719 -0.533 1 95.81 25 PRO B N 1
ATOM 670 C CA . PRO B 1 25 ? 10.992 -17.703 0.439 1 95.81 25 PRO B CA 1
ATOM 671 C C . PRO B 1 25 ? 10.9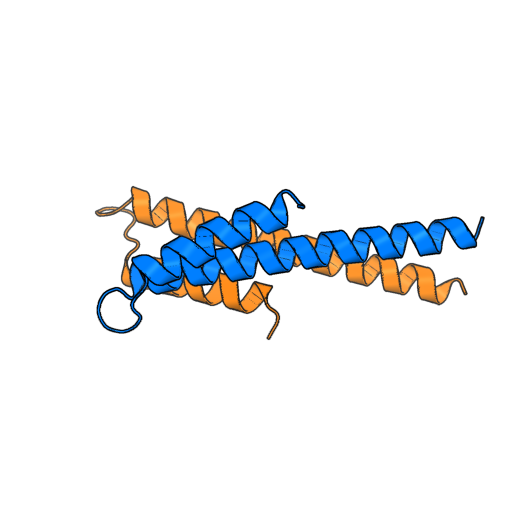92 -16.297 -0.146 1 95.81 25 PRO B C 1
ATOM 673 O O . PRO B 1 25 ? 10.734 -15.328 0.571 1 95.81 25 PRO B O 1
ATOM 676 N N . GLU B 1 26 ? 11.32 -16.141 -1.393 1 97.06 26 GLU B N 1
ATOM 677 C CA . GLU B 1 26 ? 11.305 -14.828 -2.02 1 97.06 26 GLU B CA 1
ATOM 678 C C . GLU B 1 26 ? 9.922 -14.203 -1.955 1 97.06 26 GLU B C 1
ATOM 680 O O . GLU B 1 26 ? 9.773 -13.047 -1.543 1 97.06 26 GLU B O 1
ATOM 685 N N . LYS B 1 27 ? 8.945 -14.969 -2.355 1 97.38 27 LYS B N 1
ATOM 686 C CA . LYS B 1 27 ? 7.574 -14.477 -2.291 1 97.38 27 LYS B CA 1
ATOM 687 C C . LYS B 1 27 ? 7.137 -14.258 -0.846 1 97.38 27 LYS B C 1
ATOM 689 O O . LYS B 1 27 ? 6.457 -13.273 -0.539 1 97.38 27 LYS B O 1
ATOM 694 N N . TYR B 1 28 ? 7.484 -15.188 -0.053 1 97.88 28 TYR B N 1
ATOM 695 C CA . TYR B 1 28 ? 7.156 -15.062 1.362 1 97.88 28 TYR B CA 1
ATOM 696 C C . TYR B 1 28 ? 7.676 -13.75 1.932 1 97.88 28 TYR B C 1
ATOM 698 O O . TYR B 1 28 ? 6.918 -12.977 2.518 1 97.88 28 TYR B O 1
ATOM 706 N N . ASN B 1 29 ? 8.852 -13.422 1.734 1 98.12 29 ASN B N 1
ATOM 707 C CA . ASN B 1 29 ? 9.461 -12.195 2.227 1 98.12 29 ASN B CA 1
ATOM 708 C C . ASN B 1 29 ? 8.859 -10.961 1.562 1 98.12 29 ASN B C 1
ATOM 710 O O . ASN B 1 29 ? 8.695 -9.922 2.205 1 98.12 29 ASN B O 1
AT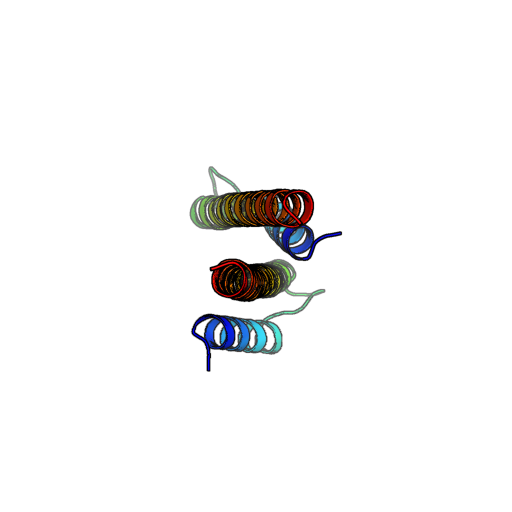OM 714 N N . LEU B 1 30 ? 8.578 -11.039 0.289 1 98.06 30 LEU B N 1
ATOM 715 C CA . LEU B 1 30 ? 7.977 -9.914 -0.428 1 98.06 30 LEU B CA 1
ATOM 716 C C . LEU B 1 30 ? 6.652 -9.508 0.208 1 98.06 30 LEU B C 1
ATOM 718 O O . LEU B 1 30 ? 6.473 -8.344 0.586 1 98.06 30 LEU B O 1
ATOM 722 N N . TYR B 1 31 ? 5.82 -10.43 0.406 1 98.25 31 TYR B N 1
ATOM 723 C CA . TYR B 1 31 ? 4.484 -10.094 0.881 1 98.25 31 TYR B CA 1
ATOM 724 C C . TYR B 1 31 ? 4.5 -9.75 2.365 1 98.25 31 TYR B C 1
ATOM 726 O O . TYR B 1 31 ? 3.775 -8.859 2.811 1 98.25 31 TYR B O 1
ATOM 734 N N . LEU B 1 32 ? 5.277 -10.438 3.088 1 98.12 32 LEU B N 1
ATOM 735 C CA . LEU B 1 32 ? 5.434 -10.055 4.488 1 98.12 32 LEU B CA 1
ATOM 736 C C . LEU B 1 32 ? 5.973 -8.633 4.609 1 98.12 32 LEU B C 1
ATOM 738 O O . LEU B 1 32 ? 5.488 -7.852 5.43 1 98.12 32 LEU B O 1
ATOM 742 N N . GLY B 1 33 ? 6.953 -8.289 3.842 1 98.31 33 GLY B N 1
ATOM 743 C CA . GLY B 1 33 ? 7.48 -6.934 3.811 1 98.31 33 GLY B CA 1
ATOM 744 C C . GLY B 1 33 ? 6.434 -5.895 3.453 1 98.31 33 GLY B C 1
ATOM 745 O O . GLY B 1 33 ? 6.359 -4.84 4.086 1 98.31 33 GLY B O 1
ATOM 746 N N . LEU B 1 34 ? 5.688 -6.195 2.506 1 98.44 34 LEU B N 1
ATOM 747 C CA . LEU B 1 34 ? 4.633 -5.277 2.088 1 98.44 34 LEU B CA 1
ATOM 748 C C . LEU B 1 34 ? 3.594 -5.105 3.189 1 98.44 34 LEU B C 1
ATOM 750 O O . LEU B 1 34 ? 3.098 -4 3.414 1 98.44 34 LEU B O 1
ATOM 754 N N . ILE B 1 35 ? 3.279 -6.164 3.91 1 98.38 35 ILE B N 1
ATOM 755 C CA . ILE B 1 35 ? 2.336 -6.105 5.023 1 98.38 35 ILE B CA 1
ATOM 756 C C . ILE B 1 35 ? 2.893 -5.203 6.121 1 98.38 35 ILE B C 1
ATOM 758 O O . ILE B 1 35 ? 2.174 -4.359 6.664 1 98.38 35 ILE B O 1
ATOM 762 N N . TYR B 1 36 ? 4.121 -5.324 6.434 1 97.75 36 TYR B N 1
ATOM 763 C CA . TYR B 1 36 ? 4.75 -4.484 7.445 1 97.75 36 TYR B CA 1
ATOM 764 C C . TYR B 1 36 ? 4.766 -3.023 7.004 1 97.75 36 TYR B C 1
ATOM 766 O O . TYR B 1 36 ? 4.574 -2.121 7.824 1 97.75 36 TYR B O 1
ATOM 774 N N . LEU B 1 37 ? 5.004 -2.791 5.719 1 97.56 37 LEU B N 1
ATOM 775 C CA . LEU B 1 37 ? 4.98 -1.434 5.184 1 97.56 37 LEU B CA 1
ATOM 776 C C . LEU B 1 37 ? 3.6 -0.806 5.355 1 97.56 37 LEU B C 1
ATOM 778 O O . LEU B 1 37 ? 3.484 0.337 5.801 1 97.56 37 LEU B O 1
ATOM 782 N N . VAL B 1 38 ? 2.627 -1.568 5.062 1 97.88 38 VAL B N 1
ATOM 783 C CA . VAL B 1 38 ? 1.256 -1.092 5.211 1 97.88 38 VAL B CA 1
ATOM 784 C C . VAL B 1 38 ? 0.978 -0.775 6.68 1 97.88 38 VAL B C 1
ATOM 786 O O . VAL B 1 38 ? 0.333 0.228 6.992 1 97.88 38 VAL B O 1
ATOM 789 N N . ALA B 1 39 ? 1.39 -1.63 7.531 1 96.81 39 ALA B N 1
ATOM 790 C CA . ALA B 1 39 ? 1.205 -1.392 8.961 1 96.81 39 ALA B CA 1
ATOM 791 C C . ALA B 1 39 ? 1.852 -0.076 9.383 1 96.81 39 ALA B C 1
ATOM 793 O O . ALA B 1 39 ? 1.288 0.668 10.195 1 96.81 39 ALA B O 1
ATOM 794 N N . SER B 1 40 ? 2.979 0.221 8.867 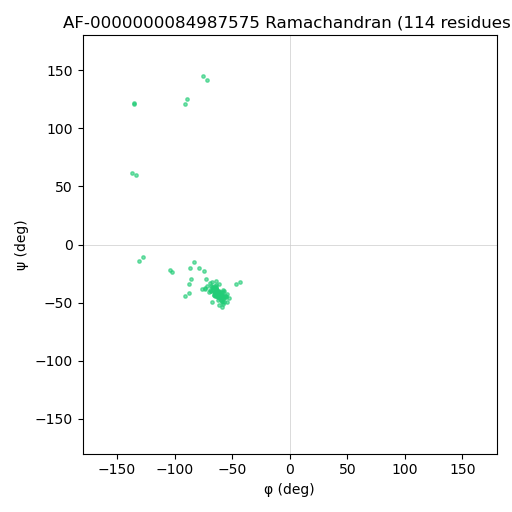1 96.69 40 SER B N 1
ATOM 795 C CA . SER B 1 40 ? 3.66 1.479 9.156 1 96.69 40 SER B CA 1
ATOM 796 C C . SER B 1 40 ? 2.855 2.672 8.656 1 96.69 40 SER B C 1
ATOM 798 O O . SER B 1 40 ? 2.746 3.689 9.344 1 96.69 40 SER B O 1
ATOM 800 N N . VAL B 1 41 ? 2.344 2.535 7.512 1 96.56 41 VAL B N 1
ATOM 801 C CA . VAL B 1 41 ? 1.526 3.59 6.922 1 96.56 41 VAL B CA 1
ATOM 802 C C . VAL B 1 41 ? 0.28 3.814 7.773 1 96.56 41 VAL B C 1
ATOM 804 O O . VAL B 1 41 ? -0.109 4.957 8.023 1 96.56 41 VAL B O 1
ATOM 807 N N . GLU B 1 42 ? -0.303 2.762 8.195 1 95.5 42 GLU B N 1
ATOM 808 C CA . GLU B 1 42 ? -1.471 2.863 9.062 1 95.5 42 GLU B CA 1
ATOM 809 C C . GLU B 1 42 ? -1.137 3.611 10.352 1 95.5 42 GLU B C 1
ATOM 811 O O . GLU B 1 42 ? -1.932 4.426 10.828 1 95.5 42 GLU B O 1
ATOM 816 N N . GLN B 1 43 ? -0.054 3.336 10.852 1 95.75 43 GLN B N 1
ATOM 817 C CA . GLN B 1 43 ? 0.376 4.012 12.07 1 95.75 43 GLN B CA 1
ATOM 818 C C . GLN B 1 43 ? 0.554 5.512 11.836 1 95.75 43 GLN B C 1
ATOM 820 O O . GLN B 1 43 ? 0.154 6.328 12.664 1 95.75 43 GLN B O 1
ATOM 825 N N . ILE B 1 44 ? 1.101 5.883 10.766 1 96.44 44 ILE B N 1
ATOM 826 C CA . ILE B 1 44 ? 1.293 7.289 10.422 1 96.44 44 ILE B CA 1
ATOM 827 C C . ILE B 1 44 ? -0.062 7.98 10.305 1 96.44 44 ILE B C 1
ATOM 829 O O . ILE B 1 44 ? -0.244 9.094 10.797 1 96.44 44 ILE B O 1
ATOM 833 N N . GLN B 1 45 ? -0.936 7.305 9.656 1 94.56 45 GLN B N 1
ATOM 834 C CA . GLN B 1 45 ? -2.277 7.859 9.508 1 94.56 45 GLN B CA 1
ATOM 835 C C . GLN B 1 45 ? -2.92 8.117 10.867 1 94.56 45 GLN B C 1
ATOM 837 O O . GLN B 1 45 ? -3.551 9.156 11.078 1 94.56 45 GLN B O 1
ATOM 842 N N . GLN B 1 46 ? -2.777 7.184 11.672 1 94.19 46 GLN B N 1
ATOM 843 C CA . GLN B 1 46 ? -3.336 7.332 13.016 1 94.19 46 GLN B CA 1
ATOM 844 C C . GLN B 1 46 ? -2.701 8.508 13.75 1 94.19 46 GLN B C 1
ATOM 846 O O . GLN B 1 46 ? -3.395 9.281 14.422 1 94.19 46 GLN B O 1
ATOM 851 N N . GLU B 1 47 ? -1.457 8.68 13.648 1 94.81 47 GLU B N 1
ATOM 852 C CA . GLU B 1 47 ? -0.746 9.781 14.289 1 94.81 47 GLU B CA 1
ATOM 853 C C . GLU B 1 47 ? -1.197 11.133 13.742 1 94.81 47 GLU B C 1
ATOM 855 O O . GLU B 1 47 ? -1.35 12.094 14.492 1 94.81 47 GLU B O 1
ATOM 860 N N . LEU B 1 48 ? -1.409 11.211 12.516 1 95.56 48 LEU B N 1
ATOM 861 C CA . LEU B 1 48 ? -1.871 12.453 11.906 1 95.56 48 LEU B CA 1
ATOM 862 C C . LEU B 1 48 ? -3.268 12.812 12.406 1 95.56 48 LEU B C 1
ATOM 864 O O . LEU B 1 48 ? -3.564 13.984 12.641 1 95.56 48 LEU B O 1
ATOM 868 N N . GLU B 1 49 ? -4.047 11.789 12.453 1 92 49 GLU B N 1
ATOM 869 C CA . GLU B 1 49 ? -5.383 12.031 12.992 1 92 49 GLU B CA 1
ATOM 870 C C . GLU B 1 49 ? -5.32 12.586 14.406 1 92 49 GLU B C 1
ATOM 872 O O . GLU B 1 49 ? -6.078 13.492 14.758 1 92 49 GLU B O 1
ATOM 877 N N . GLU B 1 50 ? -4.492 12.125 15.188 1 93.94 50 GLU B N 1
ATOM 878 C CA . GLU B 1 50 ? -4.324 12.602 16.547 1 93.94 50 GLU B CA 1
ATOM 879 C C . GLU B 1 50 ? -3.838 14.055 16.578 1 93.94 50 GLU B C 1
ATOM 881 O O . GLU B 1 50 ? -4.297 14.852 17.391 1 93.94 50 GLU B O 1
ATOM 886 N N . ILE B 1 51 ? -2.961 14.352 15.742 1 93.88 51 ILE B N 1
ATOM 887 C CA . ILE B 1 51 ? -2.434 15.711 15.648 1 93.88 51 ILE B CA 1
ATOM 888 C C . ILE B 1 51 ? -3.553 16.672 15.258 1 93.88 51 ILE B C 1
ATOM 890 O O . ILE B 1 51 ? -3.668 17.766 15.828 1 93.88 51 ILE B O 1
ATOM 894 N N . LYS B 1 52 ? -4.34 16.25 14.391 1 90.81 52 LYS B N 1
ATOM 895 C CA . LYS B 1 52 ? -5.465 17.078 13.961 1 90.81 52 LYS B CA 1
ATOM 896 C C . LYS B 1 52 ? -6.414 17.359 15.117 1 90.81 52 LYS B C 1
ATOM 898 O O . LYS B 1 52 ? -6.906 18.469 15.273 1 90.81 52 LYS B O 1
ATOM 903 N N . LEU B 1 53 ? -6.645 16.344 15.859 1 91.06 53 LEU B N 1
ATOM 904 C CA . LEU B 1 53 ? -7.531 16.484 17.016 1 91.06 53 LEU B CA 1
ATOM 905 C C . LEU B 1 53 ? -6.945 17.438 18.031 1 91.06 53 LEU B C 1
ATOM 907 O O . LEU B 1 53 ? -7.672 18.25 18.625 1 91.06 53 LEU B O 1
ATOM 911 N N . GLN B 1 54 ? -5.664 17.422 18.234 1 89.81 54 GLN B N 1
ATOM 912 C CA . GLN B 1 54 ? -4.992 18.312 19.172 1 89.81 54 GLN B CA 1
ATOM 913 C C . GLN B 1 54 ? -5.074 19.766 18.703 1 89.81 54 GLN B C 1
ATOM 915 O O . GLN B 1 54 ? -5.285 20.672 19.516 1 89.81 54 GLN B O 1
ATOM 920 N N . ILE B 1 55 ? -4.996 19.984 17.469 1 88.12 55 ILE B N 1
ATOM 921 C CA . ILE B 1 55 ? -5.074 21.328 16.906 1 88.12 55 ILE B CA 1
ATOM 922 C C . ILE B 1 55 ? -6.496 21.875 17.062 1 88.12 55 ILE B C 1
ATOM 924 O O . ILE B 1 55 ? -6.695 23.047 17.391 1 88.12 55 ILE B O 1
ATOM 928 N N . ALA B 1 56 ? -7.406 21.062 16.875 1 84.12 56 ALA B N 1
ATOM 929 C CA . ALA B 1 56 ? -8.812 21.469 16.938 1 84.12 56 ALA B CA 1
ATOM 930 C C . ALA B 1 56 ? -9.211 21.859 18.359 1 84.12 56 ALA B C 1
ATOM 932 O O . ALA B 1 56 ? -10.07 22.719 18.547 1 84.12 56 ALA B O 1
ATOM 933 N N . LYS B 1 57 ? -8.648 21.25 19.312 1 85.56 57 LYS B N 1
ATOM 934 C CA . LYS B 1 57 ? -8.969 21.531 20.719 1 85.56 57 LYS B CA 1
ATOM 935 C C . LYS B 1 57 ? -8.359 22.844 21.172 1 85.56 57 LYS B C 1
ATOM 937 O O . LYS B 1 57 ? -8.828 23.453 22.141 1 85.56 57 LYS B O 1
ATOM 942 N N . ARG B 1 58 ? -7.426 23.344 20.641 1 80.12 58 ARG B N 1
ATOM 943 C CA . ARG B 1 58 ? -6.773 24.594 21.016 1 80.12 58 ARG B CA 1
ATOM 944 C C . ARG B 1 58 ? -7.508 25.797 20.438 1 80.12 58 ARG B C 1
ATOM 946 O O . ARG B 1 58 ? -7.336 26.922 20.906 1 80.12 58 ARG B O 1
ATOM 953 N N . ASN B 1 59 ? -8.375 25.531 19.484 1 62.16 59 ASN B N 1
ATOM 954 C CA . ASN B 1 59 ? -9.227 26.625 19 1 62.16 59 ASN B CA 1
ATOM 955 C C . ASN B 1 59 ? -10.586 26.609 19.688 1 62.16 59 ASN B C 1
ATOM 957 O O . ASN B 1 59 ? -11.242 27.656 19.781 1 62.16 59 ASN B O 1
#

Secondary structure (DSSP, 8-state):
--HHHHHHHHHHHHHHHH-BTTTBHHHHHHHHHHHHHHHHHHHHHHHHHHHHHHHHHH-/--HHHHHHHHHHHHHHHH-BTTTBHHHHHHHHHHHHHHHHHHHHHHHHHHHHHHHHHH-

Sequence (118 aa):
MSVTSDAKRMFVENLNAFGDKETQPEKYNLYLGLIYLVASVEQIQQELEEIKLQIAKRNMSVTSDAKRMFVENLNAFGDKETQPEKYNLYLGLIYLVASVEQIQQELEEIKLQIAKRN

Organism: Nitrosospira multiformis (strain ATCC 25196 / NCIMB 11849 / C 71) (NCBI:txid323848)